Protein AF-A0A9E1GLD1-F1 (afdb_monomer_lite)

Structure (mmCIF, N/CA/C/O backbone):
data_AF-A0A9E1GLD1-F1
#
_entry.id   AF-A0A9E1GLD1-F1
#
loop_
_atom_site.group_PDB
_atom_site.id
_atom_site.type_symbol
_atom_site.label_atom_id
_atom_site.label_alt_id
_atom_site.label_comp_id
_atom_site.label_asym_id
_atom_site.label_entity_id
_atom_site.label_seq_id
_atom_site.pdbx_PDB_ins_code
_atom_site.Cartn_x
_atom_site.Cartn_y
_atom_site.Cartn_z
_atom_site.occupancy
_atom_site.B_iso_or_equiv
_atom_site.auth_seq_id
_atom_site.auth_comp_id
_atom_site.auth_asym_id
_atom_site.auth_atom_id
_atom_site.pdbx_PDB_model_num
ATOM 1 N N . MET A 1 1 ? 6.382 13.166 18.362 1.00 63.66 1 MET A N 1
ATOM 2 C CA . MET A 1 1 ? 5.297 12.690 17.494 1.00 63.66 1 MET A CA 1
ATOM 3 C C . MET A 1 1 ? 5.482 11.197 17.319 1.00 63.66 1 MET A C 1
ATOM 5 O O . MET A 1 1 ? 6.510 10.794 16.778 1.00 63.66 1 MET A O 1
ATOM 9 N N . ASN A 1 2 ? 4.569 10.398 17.857 1.00 84.19 2 ASN A N 1
ATOM 10 C CA . ASN A 1 2 ? 4.692 8.937 17.869 1.00 84.19 2 ASN A CA 1
ATOM 11 C C . ASN A 1 2 ? 4.129 8.316 16.581 1.00 84.19 2 ASN A C 1
ATOM 13 O O . ASN A 1 2 ? 3.439 8.985 15.807 1.00 84.19 2 ASN A O 1
ATOM 17 N N . VAL A 1 3 ? 4.411 7.032 16.342 1.00 84.81 3 VAL A N 1
ATOM 18 C CA . VAL A 1 3 ? 3.898 6.302 15.165 1.00 84.81 3 VAL A CA 1
ATOM 19 C C . VAL A 1 3 ? 2.382 6.306 15.138 1.00 84.81 3 VAL A C 1
ATOM 21 O O . VAL A 1 3 ? 1.788 6.515 14.089 1.00 84.81 3 VAL A O 1
ATOM 24 N N . GLU A 1 4 ? 1.752 6.133 16.293 1.00 87.19 4 GLU A N 1
ATOM 25 C CA . GLU A 1 4 ? 0.303 6.103 16.447 1.00 87.19 4 GLU A CA 1
ATOM 26 C C . GLU A 1 4 ? -0.346 7.429 16.028 1.00 87.19 4 GLU A C 1
ATOM 28 O O . GLU A 1 4 ? -1.415 7.429 15.418 1.00 87.19 4 GLU A O 1
ATOM 33 N N . GLU A 1 5 ? 0.309 8.559 16.310 1.00 87.25 5 GLU A N 1
ATOM 34 C CA . GLU A 1 5 ? -0.158 9.888 15.901 1.00 87.25 5 GLU A CA 1
ATOM 35 C C . GLU A 1 5 ? -0.038 10.067 14.390 1.00 87.25 5 GLU A C 1
ATOM 37 O O . GLU A 1 5 ? -1.009 10.452 13.742 1.00 87.25 5 GLU A O 1
ATOM 42 N N . LYS A 1 6 ? 1.114 9.699 13.815 1.00 87.19 6 LYS A N 1
ATOM 43 C CA . LYS A 1 6 ? 1.313 9.711 12.359 1.00 87.19 6 LYS A CA 1
ATOM 44 C C . LYS A 1 6 ? 0.311 8.794 11.653 1.00 87.19 6 LYS A C 1
ATOM 46 O O . LYS A 1 6 ? -0.246 9.159 10.623 1.00 87.19 6 LYS A O 1
ATOM 51 N N . LEU A 1 7 ? 0.033 7.621 12.225 1.00 87.69 7 LEU A N 1
ATOM 52 C CA . LEU A 1 7 ? -0.917 6.652 11.682 1.00 87.69 7 LEU A CA 1
ATOM 53 C C . LEU A 1 7 ? -2.332 7.228 11.698 1.00 87.69 7 LEU A C 1
ATOM 55 O O . LEU A 1 7 ? -3.073 7.108 10.724 1.00 87.69 7 LEU A O 1
ATOM 59 N N . LYS A 1 8 ? -2.700 7.896 12.794 1.00 89.19 8 LYS A N 1
ATOM 60 C CA . LYS A 1 8 ? -3.983 8.581 12.928 1.00 89.19 8 LYS A CA 1
ATOM 61 C C . LYS A 1 8 ? -4.131 9.707 11.906 1.00 89.19 8 LYS A C 1
ATOM 63 O O . LYS A 1 8 ? -5.187 9.802 11.285 1.00 89.19 8 LYS A O 1
ATOM 68 N N . GLU A 1 9 ? -3.104 10.526 11.703 1.00 89.62 9 GLU A N 1
ATOM 69 C CA . GLU A 1 9 ? -3.113 11.570 10.672 1.00 89.62 9 GLU A CA 1
ATOM 70 C C . GLU A 1 9 ? -3.261 10.985 9.269 1.00 89.62 9 GLU A C 1
ATOM 72 O O . GLU A 1 9 ? -4.099 11.451 8.500 1.00 89.62 9 GLU A O 1
ATOM 77 N N . LEU A 1 10 ? -2.529 9.916 8.958 1.00 88.06 10 LEU A N 1
ATOM 78 C CA . LEU A 1 10 ? -2.589 9.255 7.656 1.00 88.06 10 LEU A CA 1
ATOM 79 C C . LEU A 1 10 ? -3.971 8.632 7.393 1.00 88.06 10 LEU A C 1
ATOM 81 O O . LEU A 1 10 ? -4.511 8.734 6.288 1.00 88.06 10 LEU A O 1
ATOM 85 N N . ILE A 1 11 ? -4.592 8.050 8.423 1.00 89.44 11 ILE A N 1
ATOM 86 C CA . ILE A 1 11 ? -5.976 7.565 8.362 1.00 89.44 11 ILE A CA 1
ATOM 87 C C . ILE A 1 11 ? -6.950 8.720 8.106 1.00 89.44 11 ILE A C 1
ATOM 89 O O . ILE A 1 11 ? -7.846 8.595 7.269 1.00 89.44 11 ILE A O 1
ATOM 93 N N . LEU A 1 12 ? -6.797 9.844 8.811 1.00 90.12 12 LEU A N 1
ATOM 94 C CA . LEU A 1 12 ? -7.661 11.013 8.633 1.00 90.12 12 LEU A CA 1
ATOM 95 C C . LEU A 1 12 ? -7.485 11.647 7.248 1.00 90.12 12 LEU A C 1
ATOM 97 O O . LEU A 1 12 ? -8.482 12.041 6.647 1.00 90.12 12 LEU A O 1
ATOM 101 N N . ALA A 1 13 ? -6.263 11.676 6.715 1.00 88.25 13 ALA A N 1
ATOM 102 C CA . ALA A 1 13 ? -5.970 12.178 5.377 1.00 88.25 13 ALA A CA 1
ATOM 103 C C . ALA A 1 13 ? -6.639 11.332 4.276 1.00 88.25 13 ALA A C 1
ATOM 105 O O . ALA A 1 13 ? -7.250 11.893 3.369 1.00 88.25 13 ALA A O 1
ATOM 106 N N . ASN A 1 14 ? -6.590 9.997 4.377 1.00 85.75 14 ASN A N 1
ATOM 107 C CA . ASN A 1 14 ? -7.136 9.098 3.348 1.00 85.75 14 ASN A CA 1
ATOM 108 C C . ASN A 1 14 ? -8.643 8.817 3.493 1.00 85.75 14 ASN A C 1
ATOM 110 O O . ASN A 1 14 ? -9.369 8.778 2.502 1.00 85.75 14 ASN A O 1
ATOM 114 N N . TYR A 1 15 ? -9.138 8.625 4.719 1.00 89.00 15 TYR A N 1
ATOM 115 C CA . TYR A 1 15 ? -10.502 8.137 4.981 1.00 89.00 15 TYR A CA 1
ATOM 116 C C . TYR A 1 15 ? -11.419 9.176 5.639 1.00 89.00 15 TYR A C 1
ATOM 118 O O . TYR A 1 15 ? -12.588 8.880 5.900 1.00 89.00 15 TYR A O 1
ATOM 126 N N . LYS A 1 16 ? -10.922 10.386 5.937 1.00 87.88 16 LYS A N 1
ATOM 127 C CA . LYS A 1 16 ? -11.624 11.491 6.632 1.00 87.88 16 LYS A CA 1
ATOM 128 C C . LYS A 1 16 ? -12.010 11.212 8.090 1.00 87.88 16 LYS A C 1
ATOM 130 O O . LYS A 1 16 ? -12.168 12.145 8.869 1.00 87.88 16 LYS A O 1
ATOM 135 N N . SER A 1 17 ? -12.180 9.950 8.487 1.00 90.38 17 SER A N 1
ATOM 136 C CA . SER A 1 17 ? -12.501 9.556 9.860 1.00 90.38 17 SER A CA 1
ATOM 137 C C . SER A 1 17 ? -11.952 8.173 10.211 1.00 90.38 17 SER A C 1
ATOM 139 O O . SER A 1 17 ? -11.916 7.269 9.375 1.00 90.38 17 SER A O 1
ATOM 141 N N . ILE A 1 18 ? -11.623 7.976 11.492 1.00 89.06 18 ILE A N 1
ATOM 142 C CA . ILE A 1 18 ? -11.218 6.664 12.031 1.00 89.06 18 ILE A CA 1
ATOM 143 C C . ILE A 1 18 ? -12.334 5.632 11.830 1.00 89.06 18 ILE A C 1
ATOM 145 O O . ILE A 1 18 ? -12.069 4.475 11.522 1.00 89.06 18 ILE A O 1
ATOM 149 N N . ARG A 1 19 ? -13.600 6.049 11.958 1.00 89.69 19 ARG A N 1
ATOM 150 C CA . ARG A 1 19 ? -14.745 5.151 11.782 1.00 89.69 19 ARG A CA 1
ATOM 151 C C . ARG A 1 19 ? -14.840 4.625 10.348 1.00 89.69 19 ARG A C 1
ATOM 153 O O . ARG A 1 19 ? -15.015 3.425 10.163 1.00 89.69 19 ARG A O 1
ATOM 160 N N . ALA A 1 20 ? -14.674 5.487 9.345 1.00 90.00 20 ALA A N 1
ATOM 161 C CA . ALA A 1 20 ? -14.659 5.063 7.943 1.00 90.00 20 ALA A CA 1
ATOM 162 C C . ALA A 1 20 ? -13.536 4.050 7.677 1.00 90.00 20 ALA A C 1
ATOM 164 O O . ALA A 1 20 ? -13.771 3.018 7.053 1.00 90.00 20 ALA A O 1
ATOM 165 N N . PHE A 1 21 ? -12.354 4.291 8.245 1.00 92.06 21 PHE A N 1
ATOM 166 C CA . PHE A 1 21 ? -11.241 3.353 8.167 1.00 92.06 21 PHE A CA 1
ATOM 167 C C . PHE A 1 21 ? -11.544 2.007 8.838 1.00 92.06 21 PHE A C 1
ATOM 169 O O . PHE A 1 21 ? -11.305 0.966 8.239 1.00 92.06 21 PHE A O 1
ATOM 176 N N . THR A 1 22 ? -12.133 1.994 10.039 1.00 90.56 22 THR A N 1
ATOM 177 C CA . THR A 1 22 ? -12.486 0.738 10.734 1.00 90.56 22 THR A CA 1
ATOM 178 C C . THR A 1 22 ? -13.464 -0.123 9.934 1.00 90.56 22 THR A C 1
ATOM 180 O O . THR A 1 22 ? -13.346 -1.348 9.927 1.00 90.56 22 THR A O 1
ATOM 183 N N . VAL A 1 23 ? -14.390 0.516 9.209 1.00 90.44 23 VAL A N 1
ATOM 184 C CA . VAL A 1 23 ? -15.329 -0.166 8.310 1.00 90.44 23 VAL A CA 1
ATOM 185 C C . VAL A 1 23 ? 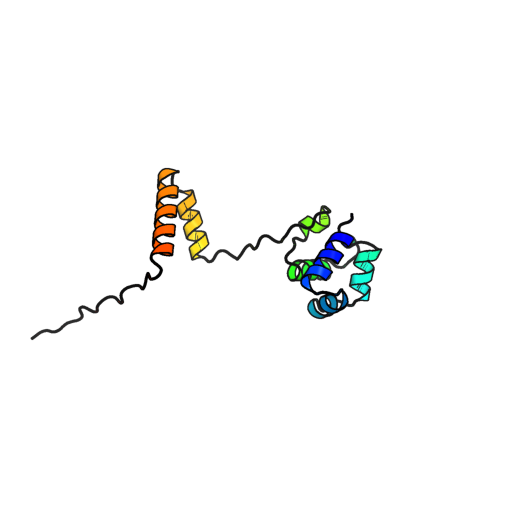-14.592 -0.738 7.101 1.00 90.44 23 VAL A C 1
ATOM 187 O O . VAL A 1 23 ? -14.746 -1.921 6.814 1.00 90.44 23 VAL A O 1
ATOM 190 N N . ALA A 1 24 ? -13.742 0.056 6.442 1.00 87.50 24 ALA A N 1
ATOM 191 C CA . ALA A 1 24 ? -12.942 -0.403 5.303 1.00 87.50 24 ALA A CA 1
ATOM 192 C C . ALA A 1 24 ? -11.999 -1.557 5.685 1.00 87.50 24 ALA A C 1
ATOM 194 O O . ALA A 1 24 ? -11.885 -2.545 4.965 1.00 87.50 24 ALA A O 1
ATOM 195 N N . ALA A 1 25 ? -11.384 -1.475 6.865 1.00 87.25 25 ALA A N 1
ATOM 196 C CA . ALA A 1 25 ? -10.498 -2.503 7.385 1.00 87.25 25 ALA A CA 1
ATOM 197 C C . ALA A 1 25 ? -11.222 -3.722 7.958 1.00 87.25 25 ALA A C 1
ATOM 199 O O . ALA A 1 25 ? -10.590 -4.747 8.222 1.00 87.25 25 ALA A O 1
ATOM 200 N N . SER A 1 26 ? -12.543 -3.657 8.146 1.00 89.06 26 SER A N 1
ATOM 201 C CA . SER A 1 26 ? -13.294 -4.690 8.866 1.00 89.06 26 SER A CA 1
ATOM 202 C C . SER A 1 26 ? -12.651 -5.008 10.229 1.00 89.06 26 SER A C 1
ATOM 204 O O . SER A 1 26 ? -12.477 -6.172 10.592 1.00 89.06 26 SER A O 1
ATOM 206 N N . ILE A 1 27 ? -12.237 -3.963 10.957 1.00 88.75 27 ILE A N 1
ATOM 207 C CA . ILE A 1 27 ? -11.623 -4.042 12.292 1.00 88.75 27 ILE A CA 1
ATOM 208 C C . ILE A 1 27 ? -12.531 -3.296 13.277 1.00 88.75 27 ILE A C 1
ATOM 210 O O . ILE A 1 27 ? -12.966 -2.186 12.970 1.00 88.75 27 ILE A O 1
ATOM 214 N N . PRO A 1 28 ? -12.810 -3.836 14.477 1.00 90.38 28 PRO A N 1
ATOM 215 C CA . PRO A 1 28 ? -13.583 -3.119 15.485 1.00 90.38 28 PRO A CA 1
ATOM 216 C C . PRO A 1 28 ? -12.935 -1.788 15.889 1.00 90.38 28 PRO A C 1
ATOM 218 O O . PRO A 1 28 ? -11.724 -1.704 16.096 1.00 90.38 28 PRO A O 1
ATOM 221 N N . TYR A 1 29 ? -13.758 -0.756 16.100 1.00 90.81 29 TYR A N 1
ATOM 222 C CA . TYR A 1 29 ? -13.279 0.554 16.555 1.00 90.81 29 TYR A CA 1
ATOM 223 C C . TYR A 1 29 ? -12.480 0.462 17.861 1.00 90.81 29 TYR A C 1
ATOM 225 O O . TYR A 1 29 ? -11.461 1.128 18.005 1.00 90.81 29 TYR A O 1
ATOM 233 N N . SER A 1 30 ? -12.894 -0.403 18.791 1.00 88.94 30 SER A N 1
ATOM 234 C CA . SER A 1 30 ? -12.193 -0.628 20.059 1.00 88.94 30 SER A CA 1
ATOM 235 C C . SER A 1 30 ? -10.765 -1.144 19.872 1.00 88.94 30 SER A C 1
ATOM 237 O O . SER A 1 30 ? -9.889 -0.809 20.663 1.00 88.94 30 SER A O 1
ATOM 239 N N . THR A 1 31 ? -10.499 -1.937 18.834 1.00 88.62 31 THR A N 1
ATOM 240 C CA . THR A 1 31 ? -9.147 -2.411 18.518 1.00 88.62 31 THR A CA 1
ATOM 241 C C . THR A 1 31 ? -8.278 -1.256 18.039 1.00 88.62 31 THR A C 1
ATOM 243 O O . THR A 1 31 ? -7.171 -1.080 18.533 1.00 88.62 31 THR A O 1
ATOM 246 N N . VAL A 1 32 ? -8.804 -0.420 17.143 1.00 89.19 32 VAL A N 1
ATOM 247 C CA . VAL A 1 32 ? -8.094 0.765 16.643 1.00 89.19 32 VAL A CA 1
ATOM 248 C C . VAL A 1 32 ? -7.872 1.802 17.753 1.00 89.19 32 VAL A C 1
ATOM 250 O O . VAL A 1 32 ? -6.789 2.367 17.869 1.00 89.19 32 VAL A O 1
ATOM 253 N N . ASP A 1 33 ? -8.848 1.995 18.639 1.00 89.56 33 ASP A N 1
ATOM 254 C CA . ASP A 1 33 ? -8.713 2.852 19.822 1.00 89.56 33 ASP A CA 1
ATOM 255 C C . ASP A 1 33 ? -7.644 2.327 20.800 1.00 89.56 33 ASP A C 1
ATOM 257 O O . ASP A 1 33 ? -6.861 3.109 21.339 1.00 89.56 33 ASP A O 1
ATOM 261 N N . ASN A 1 34 ? -7.540 1.003 20.980 1.00 89.38 34 ASN A N 1
ATOM 262 C CA . ASN A 1 34 ? -6.459 0.399 21.763 1.00 89.38 34 ASN A CA 1
ATOM 263 C C . ASN A 1 34 ? -5.087 0.610 21.115 1.00 89.38 34 ASN A C 1
ATOM 265 O O . ASN A 1 34 ? -4.147 0.910 21.844 1.00 89.38 34 ASN A O 1
ATOM 269 N N . ILE A 1 35 ? -4.970 0.507 19.787 1.00 89.00 35 ILE A N 1
ATOM 270 C CA . ILE A 1 35 ? -3.717 0.793 19.067 1.00 89.00 35 ILE A CA 1
ATOM 271 C C . ILE A 1 35 ? -3.243 2.213 19.383 1.00 89.00 35 ILE A C 1
ATOM 273 O O . ILE A 1 35 ? -2.093 2.401 19.761 1.00 89.00 35 ILE A O 1
ATOM 277 N N . PHE A 1 36 ? -4.134 3.206 19.313 1.00 88.12 36 PHE A N 1
ATOM 278 C CA . PHE A 1 36 ? -3.759 4.596 19.580 1.00 88.12 36 PHE A CA 1
ATOM 279 C C . PHE A 1 36 ? -3.453 4.895 21.055 1.00 88.12 36 PHE A C 1
ATOM 281 O O . PHE A 1 36 ? -2.746 5.857 21.338 1.00 88.12 36 PHE A O 1
ATOM 288 N N . LYS A 1 37 ? -3.982 4.106 22.001 1.00 86.50 37 LYS A N 1
ATOM 289 C CA . LYS A 1 37 ? -3.783 4.318 23.449 1.00 86.50 37 LYS A CA 1
ATOM 290 C C . LYS A 1 37 ? -2.633 3.511 24.045 1.00 86.50 37 LYS A C 1
ATOM 292 O O . LYS A 1 37 ? -1.963 3.990 24.953 1.00 86.50 37 LYS A O 1
ATOM 297 N N . ARG A 1 38 ? -2.466 2.263 23.607 1.00 84.38 38 ARG A N 1
ATOM 298 C CA . ARG A 1 38 ? -1.526 1.276 24.169 1.00 84.38 38 ARG A CA 1
ATOM 299 C C . ARG A 1 38 ? -0.360 0.965 23.236 1.00 84.38 38 ARG A C 1
ATOM 301 O O . ARG A 1 38 ? 0.570 0.283 23.654 1.00 84.38 38 ARG A O 1
ATOM 308 N N . GLY A 1 39 ? -0.412 1.461 22.006 1.00 84.62 39 GLY A N 1
ATOM 309 C CA . GLY A 1 39 ? 0.581 1.207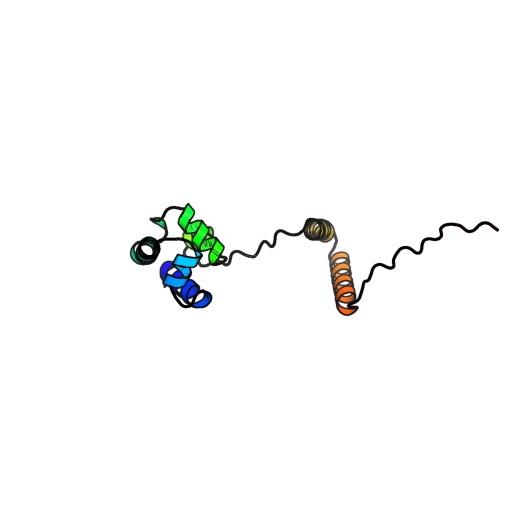 20.978 1.00 84.62 39 GLY A CA 1
ATOM 310 C C . GLY A 1 39 ? 0.229 0.016 20.093 1.00 84.62 39 GLY A C 1
ATOM 311 O O . GLY A 1 39 ? -0.510 -0.902 20.467 1.00 84.62 39 GLY A O 1
ATOM 312 N N . ILE A 1 40 ? 0.787 0.031 18.887 1.00 83.81 40 ILE A N 1
ATOM 313 C CA . ILE A 1 40 ? 0.485 -0.958 17.846 1.00 83.81 40 ILE A CA 1
ATOM 314 C C . ILE A 1 40 ? 1.053 -2.358 18.138 1.00 83.81 40 ILE A C 1
ATOM 316 O O . ILE A 1 40 ? 0.449 -3.355 17.745 1.00 83.81 40 ILE A O 1
ATOM 320 N N . GLY A 1 41 ? 2.146 -2.453 18.906 1.00 78.12 41 GLY A N 1
ATOM 321 C CA . GLY A 1 41 ? 2.818 -3.719 19.237 1.00 78.12 41 GLY A CA 1
ATOM 322 C C . GLY A 1 41 ? 2.009 -4.681 20.118 1.00 78.12 41 GLY A C 1
ATOM 323 O O . GLY A 1 41 ? 2.300 -5.872 20.149 1.00 78.12 41 GLY A O 1
ATOM 324 N N . GLY A 1 42 ? 0.969 -4.198 20.808 1.00 80.69 42 GLY A N 1
ATOM 325 C CA . GLY A 1 42 ? 0.063 -5.040 21.602 1.00 80.69 42 GLY A CA 1
ATOM 326 C C . GLY A 1 42 ? -1.076 -5.677 20.798 1.00 80.69 42 GLY A C 1
ATOM 327 O O . GLY A 1 42 ? -1.912 -6.379 21.367 1.00 80.69 42 GLY A O 1
ATOM 328 N N . THR A 1 43 ? -1.155 -5.403 19.495 1.00 85.50 43 THR A N 1
ATOM 329 C CA . THR A 1 43 ? -2.235 -5.879 18.625 1.00 85.50 43 THR A CA 1
ATOM 330 C C . THR A 1 43 ? -1.800 -7.108 17.834 1.00 85.50 43 THR A C 1
ATOM 332 O O . THR A 1 43 ? -0.633 -7.263 17.489 1.00 85.50 43 THR A O 1
ATOM 335 N N . ALA A 1 44 ? -2.753 -7.986 17.511 1.00 86.56 44 ALA A N 1
ATOM 336 C CA . ALA A 1 44 ? -2.504 -9.124 16.634 1.00 86.56 44 ALA A CA 1
ATOM 337 C C . ALA A 1 44 ? -1.863 -8.682 15.307 1.00 86.56 44 ALA A C 1
ATOM 339 O O . ALA A 1 44 ? -2.365 -7.775 14.638 1.00 86.56 44 ALA A O 1
ATOM 340 N N . VAL A 1 45 ? -0.797 -9.377 14.902 1.00 84.69 45 VAL A N 1
ATOM 341 C CA . VAL A 1 45 ? -0.040 -9.089 13.672 1.00 84.69 45 VAL A CA 1
ATOM 342 C C . VAL A 1 45 ? -0.954 -9.054 12.445 1.00 84.69 45 VAL A C 1
ATOM 344 O O . VAL A 1 45 ? -0.819 -8.178 11.602 1.00 84.69 45 VAL A O 1
ATOM 347 N N . THR A 1 46 ? -1.954 -9.935 12.378 1.00 86.94 46 THR A N 1
ATOM 348 C CA . THR A 1 46 ? -2.943 -9.976 11.285 1.00 86.94 46 THR A CA 1
ATOM 349 C C . THR A 1 46 ? -3.710 -8.662 11.111 1.00 86.94 46 THR A C 1
ATOM 351 O O . THR A 1 46 ? -3.975 -8.240 9.986 1.00 86.94 46 THR A O 1
ATOM 354 N N . THR A 1 47 ? -4.046 -7.991 12.211 1.00 88.38 47 THR A N 1
ATOM 355 C CA . THR A 1 47 ? -4.704 -6.681 12.206 1.00 88.38 47 THR A CA 1
ATOM 356 C C . THR A 1 47 ? -3.736 -5.595 11.749 1.00 88.38 47 THR A C 1
ATOM 358 O O . THR A 1 47 ? -4.122 -4.743 10.954 1.00 88.38 47 THR A O 1
ATOM 361 N N . VAL A 1 48 ? -2.483 -5.642 12.215 1.00 87.06 48 VAL A N 1
ATOM 362 C CA . VAL A 1 48 ? -1.436 -4.684 11.825 1.00 87.06 48 VAL A CA 1
ATOM 363 C C . VAL A 1 48 ? -1.175 -4.762 10.323 1.00 87.06 48 VAL A C 1
ATOM 365 O O . VAL A 1 48 ? -1.262 -3.741 9.653 1.00 87.06 48 VAL A O 1
ATOM 368 N N . VAL A 1 49 ? -0.980 -5.965 9.772 1.00 86.81 49 VAL A N 1
ATOM 369 C CA . VAL A 1 49 ? -0.787 -6.171 8.326 1.00 86.81 49 VAL A CA 1
ATOM 370 C C . VAL A 1 49 ? -1.957 -5.596 7.530 1.00 86.81 49 VAL A C 1
ATOM 372 O O . VAL A 1 49 ? -1.747 -4.879 6.559 1.00 86.81 49 VAL A O 1
ATOM 375 N N . ARG A 1 50 ? -3.199 -5.825 7.971 1.00 88.69 50 ARG A N 1
ATOM 376 C CA . ARG A 1 50 ? -4.378 -5.305 7.268 1.00 88.69 50 ARG A CA 1
ATOM 377 C C . ARG A 1 50 ? -4.442 -3.775 7.265 1.00 88.69 50 ARG A C 1
ATOM 379 O O . ARG A 1 50 ? -4.816 -3.180 6.258 1.00 88.69 50 ARG A O 1
ATOM 386 N N . ILE A 1 51 ? -4.096 -3.146 8.388 1.00 88.06 51 ILE A N 1
ATOM 387 C CA . ILE A 1 51 ? -3.987 -1.685 8.489 1.00 88.06 51 ILE A CA 1
ATOM 388 C C . ILE A 1 51 ? -2.909 -1.186 7.523 1.00 88.06 51 ILE A C 1
ATOM 390 O O . ILE A 1 51 ? -3.161 -0.248 6.770 1.00 88.06 51 ILE A O 1
ATOM 394 N N . CYS A 1 52 ? -1.748 -1.841 7.513 1.00 87.56 52 CYS A N 1
ATOM 395 C CA . CYS A 1 52 ? -0.636 -1.508 6.633 1.00 87.56 52 CYS A CA 1
ATOM 396 C C . CYS A 1 52 ? -1.008 -1.606 5.151 1.00 87.56 52 CYS A C 1
ATOM 398 O O . CYS A 1 52 ? -0.752 -0.674 4.396 1.00 87.56 52 CYS A O 1
ATOM 400 N N . ASP A 1 53 ? -1.670 -2.688 4.743 1.00 86.56 53 ASP A N 1
ATOM 401 C CA . ASP A 1 53 ? -2.075 -2.902 3.354 1.00 86.56 53 ASP A CA 1
ATOM 402 C C . ASP A 1 53 ? -3.095 -1.860 2.877 1.00 86.56 53 ASP A C 1
ATOM 404 O O . ASP A 1 53 ? -2.988 -1.359 1.761 1.00 86.56 53 ASP A O 1
ATOM 408 N N . LEU A 1 54 ? -4.056 -1.480 3.726 1.00 86.50 54 LEU A N 1
ATOM 409 C CA . LEU A 1 54 ? -5.068 -0.470 3.386 1.00 86.50 54 LEU A CA 1
ATOM 410 C C . LEU A 1 54 ? -4.539 0.959 3.346 1.00 86.50 54 LEU A C 1
ATOM 412 O O . LEU A 1 54 ? -5.147 1.819 2.706 1.00 86.50 54 LEU A O 1
ATOM 416 N N . LEU A 1 55 ? -3.464 1.221 4.081 1.00 85.69 55 LEU A N 1
ATOM 417 C CA . LEU A 1 55 ? -2.800 2.518 4.112 1.00 85.69 55 LEU A CA 1
ATOM 418 C C . LEU A 1 55 ? -1.607 2.580 3.153 1.00 85.69 55 LEU A C 1
ATOM 420 O O . LEU A 1 55 ? -1.056 3.660 2.964 1.00 85.69 55 LEU A O 1
ATOM 424 N N . GLY A 1 56 ? -1.230 1.453 2.541 1.00 84.00 56 GLY A N 1
ATOM 425 C CA . GLY A 1 56 ? -0.076 1.355 1.654 1.00 84.00 56 GLY A CA 1
ATOM 426 C C . GLY A 1 56 ? 1.230 1.669 2.378 1.00 84.00 56 GLY A C 1
ATOM 427 O O . GLY A 1 56 ? 2.023 2.449 1.868 1.00 84.00 56 GLY A O 1
ATOM 428 N N . ILE A 1 57 ? 1.440 1.111 3.573 1.00 87.44 57 ILE A N 1
ATOM 429 C CA . ILE A 1 57 ? 2.637 1.325 4.409 1.00 87.44 57 ILE A CA 1
ATOM 430 C C . ILE A 1 57 ? 3.302 -0.009 4.770 1.00 87.44 57 ILE A C 1
ATOM 432 O O . ILE A 1 57 ? 2.648 -1.053 4.745 1.00 87.44 57 ILE A O 1
ATOM 436 N N . THR A 1 58 ? 4.599 -0.003 5.079 1.00 85.12 58 THR A N 1
ATOM 437 C CA . THR A 1 58 ? 5.328 -1.217 5.486 1.00 85.12 58 THR A CA 1
ATOM 438 C C . THR A 1 58 ? 5.120 -1.512 6.971 1.00 85.12 58 THR A C 1
ATOM 440 O O . THR A 1 58 ? 4.971 -0.610 7.800 1.00 85.12 58 THR A O 1
ATOM 443 N N . VAL A 1 59 ? 5.090 -2.797 7.333 1.00 83.81 59 VAL A N 1
ATOM 444 C CA . VAL A 1 59 ? 5.030 -3.207 8.747 1.00 83.81 59 VAL A CA 1
ATOM 445 C C . VAL A 1 59 ? 6.378 -2.934 9.412 1.00 83.81 59 VAL A C 1
ATOM 447 O O . VAL A 1 59 ? 6.415 -2.498 10.562 1.00 83.81 59 VAL A O 1
ATOM 450 N N . GLU A 1 60 ? 7.478 -3.123 8.678 1.00 81.56 60 GLU A N 1
ATOM 451 C CA . GLU A 1 60 ? 8.832 -2.832 9.140 1.00 81.56 60 GLU A CA 1
ATOM 452 C C . GLU A 1 60 ? 8.966 -1.368 9.564 1.00 81.56 60 GLU A C 1
ATOM 454 O O . GLU A 1 60 ? 9.436 -1.107 10.672 1.00 81.56 60 GLU A O 1
ATOM 459 N N . GLY A 1 61 ? 8.482 -0.415 8.763 1.00 82.00 61 GLY A N 1
ATOM 460 C CA . GLY A 1 61 ? 8.523 1.004 9.116 1.00 82.00 61 GLY A CA 1
ATOM 461 C C . GLY A 1 61 ? 7.853 1.262 10.467 1.00 82.00 61 GLY A C 1
ATOM 462 O O . GLY A 1 61 ? 8.457 1.864 11.361 1.00 82.00 61 GLY A O 1
ATOM 463 N N . ILE A 1 62 ? 6.644 0.719 10.662 1.00 82.62 62 ILE A N 1
ATOM 464 C CA . ILE A 1 62 ? 5.883 0.867 11.912 1.00 82.62 62 ILE A CA 1
ATOM 465 C C . ILE A 1 62 ? 6.688 0.360 13.112 1.00 82.62 62 ILE A C 1
ATOM 467 O O . ILE A 1 62 ? 6.728 1.032 14.144 1.00 82.62 62 ILE A O 1
ATOM 471 N N . THR A 1 63 ? 7.352 -0.794 12.987 1.00 77.94 63 THR A N 1
ATOM 472 C CA . THR A 1 63 ? 8.172 -1.352 14.078 1.00 77.94 63 THR A CA 1
ATOM 473 C C . THR A 1 63 ? 9.386 -0.490 14.426 1.00 77.94 63 THR A C 1
ATOM 475 O O . THR A 1 63 ? 9.798 -0.468 15.584 1.00 77.94 63 THR A O 1
ATOM 478 N N . HIS A 1 64 ? 9.918 0.268 13.464 1.00 79.69 64 HIS A N 1
ATOM 479 C CA . HIS A 1 64 ? 11.065 1.160 13.655 1.00 79.69 64 HIS A CA 1
ATOM 480 C C . HIS A 1 64 ? 10.687 2.587 14.065 1.00 79.69 64 HIS A C 1
ATOM 482 O O . HIS A 1 64 ? 11.571 3.421 14.255 1.00 79.69 64 HIS A O 1
ATOM 488 N N . GLY A 1 65 ? 9.400 2.907 14.214 1.00 77.38 65 GLY A N 1
ATOM 489 C CA . GLY A 1 65 ? 8.999 4.267 14.573 1.00 77.38 65 GLY A CA 1
ATOM 490 C C . GLY A 1 65 ? 8.656 5.175 13.381 1.00 77.38 65 GLY A C 1
ATOM 491 O O . GLY A 1 65 ? 8.467 6.384 13.558 1.00 77.38 65 GLY A O 1
ATOM 492 N N . ILE A 1 66 ? 8.600 4.633 12.163 1.00 80.00 66 ILE A N 1
ATOM 493 C CA . ILE A 1 66 ? 8.548 5.403 10.916 1.00 80.00 66 ILE A CA 1
ATOM 494 C C . ILE A 1 66 ? 7.313 4.992 10.107 1.00 80.00 66 ILE A C 1
ATOM 496 O O . ILE A 1 66 ? 6.896 3.843 10.108 1.00 80.00 66 ILE A O 1
ATOM 500 N N . ILE A 1 67 ? 6.677 5.944 9.425 1.00 81.25 67 ILE A N 1
ATOM 501 C CA . ILE A 1 67 ? 5.692 5.595 8.401 1.00 81.25 67 ILE A CA 1
ATOM 502 C C . ILE A 1 67 ? 6.427 5.585 7.076 1.00 81.25 67 ILE A C 1
ATOM 504 O O . ILE A 1 67 ? 6.688 6.638 6.500 1.00 81.25 67 ILE A O 1
ATOM 508 N N . GLU A 1 68 ? 6.786 4.387 6.640 1.00 78.69 68 GLU A N 1
ATOM 509 C CA . GLU A 1 68 ? 7.343 4.163 5.319 1.00 78.69 68 GLU A CA 1
ATOM 510 C C . GLU A 1 68 ? 6.201 3.736 4.402 1.00 78.69 68 GLU A C 1
ATOM 512 O O . GLU A 1 68 ? 5.507 2.757 4.709 1.00 78.69 68 GLU A O 1
ATOM 517 N N . PRO A 1 69 ? 5.959 4.467 3.300 1.00 76.81 69 PRO A N 1
ATOM 518 C CA . PRO A 1 69 ? 5.098 3.972 2.248 1.00 76.81 69 PRO A CA 1
ATOM 519 C C . PRO A 1 69 ? 5.590 2.585 1.857 1.00 76.81 69 PRO A C 1
ATOM 521 O O . PRO A 1 69 ? 6.789 2.354 1.698 1.00 76.81 69 PRO A O 1
ATOM 524 N N . LYS A 1 70 ? 4.655 1.659 1.691 1.00 71.88 70 LYS A N 1
ATOM 525 C CA . LYS A 1 70 ? 4.898 0.455 0.926 1.00 71.88 70 LYS A CA 1
ATOM 526 C C . LYS A 1 70 ? 5.165 0.990 -0.467 1.00 71.88 70 LYS A C 1
ATOM 528 O O . LYS A 1 70 ? 4.223 1.334 -1.181 1.00 71.88 70 LYS A O 1
ATOM 533 N N . GLU A 1 71 ? 6.448 1.166 -0.794 1.00 58.62 71 GLU A N 1
ATOM 534 C CA . GLU A 1 71 ? 6.906 1.309 -2.168 1.00 58.62 71 GLU A CA 1
ATOM 535 C C . GLU A 1 71 ? 6.052 0.317 -2.936 1.00 58.62 71 GLU A C 1
ATOM 537 O O . GLU A 1 71 ? 6.001 -0.870 -2.577 1.00 58.62 71 GLU A O 1
ATOM 542 N N . ASN A 1 72 ? 5.261 0.824 -3.882 1.00 54.94 72 ASN A N 1
ATOM 543 C CA . ASN A 1 72 ? 4.556 -0.048 -4.786 1.00 54.94 72 ASN A CA 1
ATOM 544 C C . ASN A 1 72 ? 5.673 -0.826 -5.480 1.00 54.94 72 ASN A C 1
ATOM 546 O O . ASN A 1 72 ? 6.160 -0.428 -6.532 1.00 54.94 72 ASN A O 1
ATOM 550 N N . SER A 1 73 ? 6.022 -1.988 -4.936 1.00 53.97 73 SER A N 1
ATOM 551 C CA . SER A 1 73 ? 6.332 -3.145 -5.740 1.00 53.97 73 SER A CA 1
ATOM 552 C C . SER A 1 73 ? 5.032 -3.444 -6.472 1.00 53.97 73 SER A C 1
ATOM 554 O O . SER A 1 73 ? 4.331 -4.416 -6.204 1.00 53.97 73 SER A O 1
ATOM 556 N N . ALA A 1 74 ? 4.664 -2.542 -7.393 1.00 53.81 74 ALA A N 1
ATOM 557 C CA . ALA A 1 74 ? 3.960 -2.911 -8.587 1.00 53.81 74 ALA A CA 1
ATOM 558 C C . ALA A 1 74 ? 4.738 -4.131 -9.034 1.00 53.81 74 ALA A C 1
ATOM 560 O O . ALA A 1 74 ? 5.920 -4.010 -9.361 1.00 53.81 74 ALA A O 1
ATOM 561 N N . GLN A 1 75 ? 4.147 -5.308 -8.826 1.00 57.41 75 GLN A N 1
ATOM 562 C CA . GLN A 1 75 ? 4.777 -6.557 -9.191 1.00 57.41 75 GLN A CA 1
ATOM 563 C C . GLN A 1 75 ? 5.180 -6.350 -10.636 1.00 57.41 75 GLN A C 1
ATOM 565 O O . GLN A 1 75 ? 4.304 -6.167 -11.487 1.00 57.41 75 GLN A O 1
ATOM 570 N N . LEU A 1 76 ? 6.491 -6.218 -10.868 1.00 66.44 76 LEU A N 1
ATOM 571 C CA . LEU A 1 76 ? 6.994 -5.929 -12.194 1.00 66.44 76 LEU A CA 1
ATOM 572 C C . LEU A 1 76 ? 6.404 -7.024 -13.062 1.00 66.44 76 LEU A C 1
ATOM 574 O O . LEU A 1 76 ? 6.527 -8.214 -12.752 1.00 66.44 76 LEU A O 1
ATOM 578 N N . THR A 1 77 ? 5.683 -6.628 -14.104 1.00 78.88 77 THR A N 1
ATOM 579 C CA . THR A 1 77 ? 5.188 -7.614 -15.055 1.00 78.88 77 THR A CA 1
ATOM 580 C C . THR A 1 77 ? 6.390 -8.433 -15.537 1.00 78.88 77 THR A C 1
ATOM 582 O O . THR A 1 77 ? 7.502 -7.898 -15.600 1.00 78.88 77 THR A O 1
ATOM 585 N N . PRO A 1 78 ? 6.218 -9.707 -15.922 1.00 81.81 78 PRO A N 1
ATOM 586 C CA . PRO A 1 78 ? 7.337 -10.513 -16.410 1.00 81.81 78 PRO A CA 1
ATOM 587 C C . PRO A 1 78 ? 8.137 -9.823 -17.530 1.00 81.81 78 PRO A C 1
ATOM 589 O O . PRO A 1 78 ? 9.345 -10.009 -17.646 1.00 81.81 78 PRO A O 1
ATOM 592 N N . ALA A 1 79 ? 7.471 -8.978 -18.326 1.00 79.88 79 ALA A N 1
ATOM 593 C CA . ALA A 1 79 ? 8.105 -8.142 -19.339 1.00 79.88 79 ALA A CA 1
ATOM 594 C C . ALA A 1 79 ? 8.996 -7.034 -18.748 1.00 79.88 79 ALA A C 1
ATOM 596 O O . ALA A 1 79 ? 10.106 -6.836 -19.233 1.00 79.88 79 ALA A O 1
ATOM 597 N N . GLN A 1 80 ? 8.541 -6.335 -17.705 1.00 84.31 80 GLN A N 1
ATOM 598 C CA . GLN A 1 80 ? 9.331 -5.301 -17.026 1.00 84.31 80 GLN A CA 1
ATOM 599 C C . GLN A 1 80 ? 10.536 -5.894 -16.289 1.00 84.31 80 GLN A C 1
ATOM 601 O O . GLN A 1 80 ? 11.623 -5.336 -16.381 1.00 84.31 80 GLN A O 1
ATOM 606 N N . ALA A 1 81 ? 10.370 -7.039 -15.620 1.00 86.00 81 ALA A N 1
ATOM 607 C CA . ALA A 1 81 ? 11.478 -7.727 -14.954 1.00 86.00 81 ALA A CA 1
ATOM 608 C C . ALA A 1 81 ? 12.560 -8.152 -15.962 1.00 86.00 81 ALA A C 1
ATOM 610 O O . ALA A 1 81 ? 13.730 -7.836 -15.790 1.00 86.00 81 ALA A O 1
ATOM 611 N N . LYS A 1 82 ? 12.152 -8.762 -17.086 1.00 90.00 82 LYS A N 1
ATOM 612 C CA . LYS A 1 82 ? 13.076 -9.138 -18.165 1.00 90.00 82 LYS A CA 1
ATOM 613 C C . LYS A 1 82 ? 13.793 -7.932 -18.785 1.00 90.00 82 LYS A C 1
ATOM 615 O O . LYS A 1 82 ? 14.944 -8.055 -19.208 1.00 90.00 82 LYS A O 1
ATOM 620 N N . LEU A 1 83 ? 13.106 -6.793 -18.892 1.00 90.94 83 LEU A N 1
ATOM 621 C CA . LEU A 1 83 ? 13.709 -5.556 -19.381 1.00 90.94 83 LEU A CA 1
ATOM 622 C C . LEU A 1 83 ? 14.796 -5.066 -18.420 1.00 90.94 83 LEU A C 1
ATOM 624 O O . LEU A 1 83 ? 15.886 -4.771 -18.897 1.00 90.94 83 LEU A O 1
ATOM 628 N N . LEU A 1 84 ? 14.529 -5.049 -17.108 1.00 90.88 84 LEU A N 1
ATOM 629 C CA . LEU A 1 84 ? 15.529 -4.717 -16.085 1.00 90.88 84 LEU A CA 1
ATOM 630 C C . LEU A 1 84 ? 16.743 -5.652 -16.164 1.00 90.88 84 LEU A C 1
ATOM 632 O O . LEU A 1 84 ? 17.857 -5.168 -16.324 1.00 90.88 84 LEU A O 1
ATOM 636 N N . ASP A 1 85 ? 16.526 -6.972 -16.186 1.00 90.69 85 ASP A N 1
ATOM 637 C CA . ASP A 1 85 ? 17.615 -7.959 -16.274 1.00 90.69 85 ASP A CA 1
ATOM 638 C C . ASP A 1 85 ? 18.509 -7.736 -17.502 1.00 90.69 85 ASP A C 1
ATOM 640 O O . ASP A 1 85 ? 19.720 -7.958 -17.462 1.00 90.69 85 ASP A O 1
ATOM 644 N N . SER A 1 86 ? 17.906 -7.331 -18.624 1.00 91.56 86 SER A N 1
ATOM 645 C CA . SER A 1 86 ? 18.638 -7.043 -19.861 1.00 91.56 86 SER A CA 1
ATOM 646 C C . SER A 1 86 ? 19.358 -5.697 -19.788 1.00 91.56 86 SER A C 1
ATOM 648 O O . SER A 1 86 ? 20.452 -5.565 -20.324 1.00 91.56 86 SER A O 1
ATOM 650 N N . PHE A 1 87 ? 18.752 -4.705 -19.136 1.00 92.75 87 PHE A N 1
ATOM 651 C CA . PHE A 1 87 ? 19.285 -3.355 -18.982 1.00 92.75 87 PHE A CA 1
ATOM 652 C C . PHE A 1 87 ? 20.498 -3.316 -18.044 1.00 92.75 87 PHE A C 1
ATOM 654 O O . PHE A 1 87 ? 21.486 -2.647 -18.347 1.00 92.75 87 PHE A O 1
ATOM 661 N N . ASP A 1 88 ? 20.471 -4.096 -16.964 1.00 91.69 88 ASP A N 1
ATOM 662 C CA . ASP A 1 88 ? 21.567 -4.198 -15.993 1.00 91.69 88 ASP A CA 1
ATOM 663 C C . ASP A 1 88 ? 22.827 -4.860 -16.578 1.00 91.69 88 ASP A C 1
ATOM 665 O O . ASP A 1 88 ? 23.932 -4.664 -16.077 1.00 91.69 88 ASP A O 1
ATOM 669 N N . GLN A 1 89 ? 22.684 -5.623 -17.666 1.00 93.38 89 GLN A N 1
ATOM 670 C CA . GLN A 1 89 ? 23.808 -6.215 -18.402 1.00 93.38 89 GLN A CA 1
ATOM 671 C C . GLN A 1 89 ? 24.444 -5.253 -19.418 1.00 93.38 89 GLN A C 1
ATOM 673 O O . GLN A 1 89 ? 25.504 -5.559 -19.969 1.00 93.38 89 GLN A O 1
ATOM 678 N N . LEU A 1 90 ? 23.806 -4.114 -19.706 1.00 92.25 90 LEU A N 1
ATOM 679 C CA . LEU A 1 90 ? 24.338 -3.112 -20.626 1.00 92.25 90 LEU A CA 1
ATOM 680 C C . LEU A 1 90 ? 25.351 -2.204 -19.925 1.00 92.25 90 LEU A C 1
ATOM 682 O O . LEU A 1 90 ? 25.320 -1.994 -18.717 1.00 92.25 90 LEU A O 1
ATOM 686 N N . ASN A 1 91 ? 26.244 -1.624 -20.720 1.00 92.56 91 ASN A N 1
ATOM 687 C CA . ASN A 1 91 ? 27.107 -0.534 -20.276 1.00 92.56 91 ASN A CA 1
ATOM 688 C C . ASN A 1 91 ? 26.353 0.811 -20.295 1.00 92.56 91 ASN A C 1
ATOM 690 O O . ASN A 1 91 ? 25.240 0.903 -20.811 1.00 92.56 91 ASN A O 1
ATOM 694 N N . GLU A 1 92 ? 26.983 1.871 -19.782 1.00 91.94 92 GLU A N 1
ATOM 695 C CA . GLU A 1 92 ? 26.382 3.214 -19.688 1.00 91.94 92 GLU A CA 1
ATOM 696 C C . GLU A 1 92 ? 25.850 3.735 -21.038 1.00 91.94 92 GLU A C 1
ATOM 698 O O . GLU A 1 92 ? 24.755 4.298 -21.115 1.00 91.94 92 GLU A O 1
ATOM 703 N N . GLU A 1 93 ? 26.583 3.499 -22.132 1.00 91.69 93 GLU A N 1
ATOM 704 C CA . GLU A 1 93 ? 26.159 3.913 -23.476 1.00 91.69 93 GLU A CA 1
ATOM 705 C C . GLU A 1 93 ? 24.923 3.129 -23.953 1.00 91.69 93 GLU A C 1
ATOM 707 O O . GLU A 1 93 ? 23.994 3.696 -24.533 1.00 91.69 93 GLU A O 1
ATOM 712 N N . GLY A 1 94 ? 24.889 1.820 -23.693 1.00 89.44 94 GLY A N 1
ATOM 713 C CA . GLY A 1 94 ? 23.765 0.949 -24.025 1.00 89.44 94 GLY A CA 1
ATOM 714 C C . GLY A 1 94 ? 22.508 1.303 -23.237 1.00 89.44 94 GLY A C 1
ATOM 715 O O . GLY A 1 94 ? 21.425 1.374 -23.816 1.00 89.44 94 GLY A O 1
ATOM 716 N N . GLN A 1 95 ? 22.655 1.594 -21.946 1.00 93.44 95 GLN A N 1
ATOM 717 C CA . GLN A 1 95 ? 21.560 2.053 -21.094 1.00 93.44 95 GLN A CA 1
ATOM 718 C C . GLN A 1 95 ? 20.976 3.383 -21.588 1.00 93.44 95 GLN A C 1
ATOM 720 O O . GLN A 1 95 ? 19.758 3.504 -21.725 1.00 93.44 95 GLN A O 1
ATOM 725 N N . THR A 1 96 ? 21.836 4.342 -21.951 1.00 92.25 96 THR A N 1
ATOM 726 C CA . THR A 1 96 ? 21.414 5.641 -22.507 1.00 92.25 96 THR A CA 1
ATOM 727 C C . THR A 1 96 ? 20.580 5.461 -23.777 1.00 92.25 96 THR A C 1
ATOM 729 O O . THR A 1 96 ? 19.478 5.992 -23.881 1.00 92.25 96 THR A O 1
ATOM 732 N N . LYS A 1 97 ? 21.034 4.614 -24.709 1.00 92.31 97 LYS A N 1
ATOM 733 C CA . LYS A 1 97 ? 20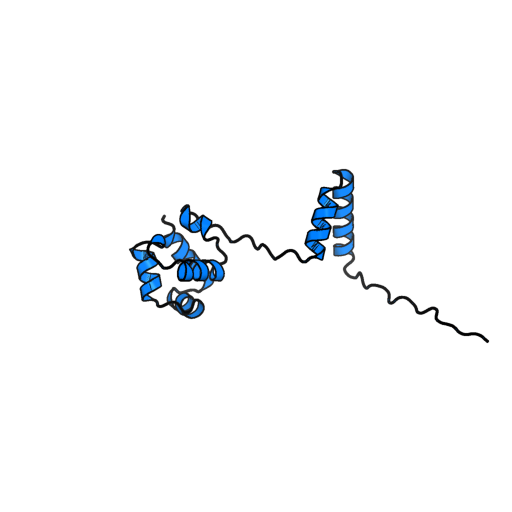.300 4.331 -25.955 1.00 92.31 97 LYS A CA 1
ATOM 734 C C . LYS A 1 97 ? 18.935 3.686 -25.726 1.00 92.31 97 LYS A C 1
ATOM 736 O O . LYS A 1 97 ? 17.989 3.992 -26.449 1.00 92.31 97 LYS A O 1
ATOM 741 N N . VAL A 1 98 ? 18.822 2.774 -24.758 1.00 92.44 98 VAL A N 1
ATOM 742 C CA . VAL A 1 98 ? 17.533 2.147 -24.419 1.00 92.44 98 VAL A CA 1
ATOM 743 C C . VAL A 1 98 ? 16.557 3.186 -23.869 1.00 92.44 98 VAL A C 1
ATOM 745 O O . VAL A 1 98 ? 15.385 3.163 -24.245 1.00 92.44 98 VAL A O 1
ATOM 748 N N . MET A 1 99 ? 17.036 4.108 -23.031 1.00 90.56 99 MET A N 1
ATOM 749 C CA . MET A 1 99 ? 16.227 5.205 -22.497 1.00 90.56 99 MET A CA 1
ATOM 750 C C . MET A 1 99 ? 15.756 6.153 -23.602 1.00 90.56 99 MET A C 1
ATOM 752 O O . MET A 1 99 ? 14.554 6.388 -23.714 1.00 90.56 99 MET A O 1
ATOM 756 N N . ASP A 1 100 ? 16.663 6.609 -24.471 1.00 91.00 100 ASP A N 1
ATOM 757 C CA . ASP A 1 100 ? 16.330 7.486 -25.602 1.00 91.00 100 ASP A CA 1
ATOM 758 C C . ASP A 1 100 ? 15.274 6.847 -26.512 1.00 91.00 100 ASP A C 1
ATOM 760 O O . ASP A 1 100 ? 14.271 7.463 -26.872 1.00 91.00 100 ASP A O 1
ATOM 764 N N . TYR A 1 101 ? 15.448 5.563 -26.831 1.00 90.62 101 TYR A N 1
ATOM 765 C CA . TYR A 1 101 ? 14.501 4.842 -27.673 1.00 90.62 101 TYR A CA 1
ATOM 766 C C . TYR A 1 101 ? 13.137 4.655 -26.995 1.00 90.62 101 TYR A C 1
ATOM 768 O O . TYR A 1 101 ? 12.095 4.765 -27.644 1.00 90.62 101 TYR A O 1
ATOM 776 N N . ALA A 1 102 ? 13.117 4.388 -25.687 1.00 89.00 102 ALA A N 1
ATOM 777 C CA . ALA A 1 102 ? 11.878 4.311 -24.922 1.00 89.00 102 ALA A CA 1
ATOM 778 C C . ALA A 1 102 ? 11.146 5.664 -24.896 1.00 89.00 102 ALA A C 1
ATOM 780 O O . ALA A 1 102 ? 9.921 5.696 -25.052 1.00 89.00 102 ALA A O 1
ATOM 781 N N . GLU A 1 103 ? 11.876 6.776 -24.768 1.00 85.75 103 GLU A N 1
ATOM 782 C CA . GLU A 1 103 ? 11.314 8.124 -24.876 1.00 85.75 103 GLU A CA 1
ATOM 783 C C . GLU A 1 103 ? 10.741 8.398 -26.268 1.00 85.75 103 GLU A C 1
ATOM 785 O O . GLU A 1 103 ? 9.614 8.890 -26.380 1.00 85.75 103 GLU A O 1
ATOM 790 N N . ASP A 1 104 ? 11.464 8.037 -27.328 1.00 87.25 104 ASP A N 1
ATOM 791 C CA . ASP A 1 104 ? 11.005 8.188 -28.709 1.00 87.25 104 ASP A CA 1
ATOM 792 C C . ASP A 1 104 ? 9.720 7.389 -28.968 1.00 87.25 104 ASP A C 1
ATOM 794 O O . ASP A 1 104 ? 8.757 7.897 -29.553 1.00 87.25 104 ASP A O 1
ATOM 798 N N . LEU A 1 105 ? 9.643 6.150 -28.475 1.00 84.00 105 LEU A N 1
ATOM 799 C CA . LEU A 1 105 ? 8.428 5.336 -28.554 1.00 84.00 105 LEU A CA 1
ATOM 800 C C . LEU A 1 105 ? 7.253 5.959 -27.782 1.00 84.00 105 LEU A C 1
ATOM 802 O O . LEU A 1 105 ? 6.117 5.918 -28.256 1.00 84.00 105 LEU A O 1
ATOM 806 N N . CYS A 1 106 ? 7.508 6.584 -26.629 1.00 79.00 106 CYS A N 1
ATOM 807 C CA . CYS A 1 106 ? 6.480 7.304 -25.874 1.00 79.00 106 CYS A CA 1
ATOM 808 C C . CYS A 1 106 ? 5.991 8.555 -26.619 1.00 79.00 106 CYS A C 1
ATOM 810 O O . CYS A 1 106 ? 4.786 8.806 -26.684 1.00 79.00 106 CYS A O 1
ATOM 812 N N . ARG A 1 107 ? 6.909 9.325 -27.219 1.00 74.56 107 ARG A N 1
ATOM 813 C CA . ARG A 1 107 ? 6.599 10.549 -27.980 1.00 74.56 107 ARG A CA 1
ATOM 814 C C . ARG A 1 107 ? 5.866 10.258 -29.285 1.00 74.56 107 ARG A C 1
ATOM 816 O O . ARG A 1 107 ? 5.028 11.051 -29.706 1.00 74.56 107 ARG A O 1
ATOM 823 N N . THR A 1 108 ? 6.149 9.121 -29.917 1.00 65.56 108 THR A N 1
ATOM 824 C CA . THR A 1 108 ? 5.507 8.723 -31.178 1.00 65.56 108 THR A CA 1
ATOM 825 C C . THR A 1 108 ? 4.082 8.192 -31.001 1.00 65.56 108 THR A C 1
ATOM 827 O O . THR A 1 108 ? 3.381 8.047 -32.001 1.00 65.56 108 THR A O 1
ATOM 830 N N . GLY A 1 109 ? 3.610 7.956 -29.766 1.00 55.81 109 GLY A N 1
ATOM 831 C CA . GLY A 1 109 ? 2.195 7.810 -29.373 1.00 55.81 109 GLY A CA 1
ATOM 832 C C . GLY A 1 109 ? 1.365 6.686 -30.025 1.00 55.81 109 GLY A C 1
ATOM 833 O O . GLY A 1 10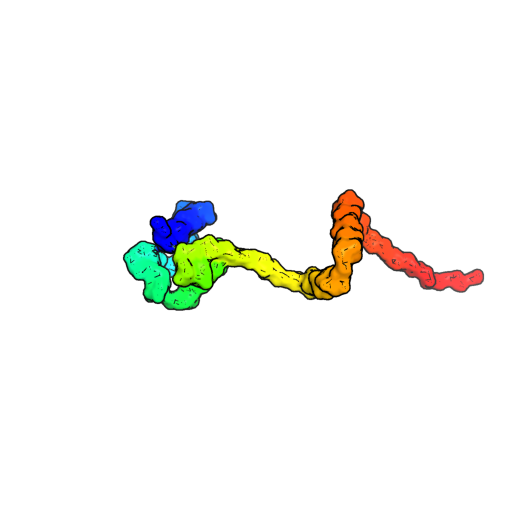9 ? 0.240 6.437 -29.599 1.00 55.81 109 GLY A O 1
ATOM 834 N N . TYR A 1 110 ? 1.877 5.998 -31.048 1.00 52.22 110 TYR A N 1
ATOM 835 C CA . TYR A 1 110 ? 1.105 5.113 -31.924 1.00 52.22 110 TYR A CA 1
ATOM 836 C C . TYR A 1 110 ? 1.934 3.945 -32.467 1.00 52.22 110 TYR A C 1
ATOM 838 O O . TYR A 1 110 ? 1.848 3.625 -33.655 1.00 52.22 110 TYR A O 1
ATOM 846 N N . TYR A 1 111 ? 2.702 3.242 -31.631 1.00 53.97 111 TYR A N 1
ATOM 847 C CA . TYR A 1 111 ? 3.255 1.958 -32.071 1.00 53.97 111 TYR A CA 1
ATOM 848 C C . TYR A 1 111 ? 2.140 0.897 -32.144 1.00 53.97 111 TYR A C 1
ATOM 850 O O . TYR A 1 111 ? 1.967 0.059 -31.261 1.00 53.97 111 TYR A O 1
ATOM 858 N N . LYS A 1 112 ? 1.329 0.944 -33.209 1.00 54.38 112 LYS A N 1
ATOM 859 C CA . LYS A 1 112 ? 0.448 -0.154 -33.610 1.00 54.38 112 LYS A CA 1
ATOM 860 C C . LYS A 1 112 ? 1.291 -1.118 -34.429 1.00 54.38 112 LYS A C 1
ATOM 862 O O . LYS A 1 112 ? 1.732 -0.780 -35.523 1.00 54.38 112 LYS A O 1
ATOM 867 N N . LYS A 1 113 ? 1.510 -2.318 -33.893 1.00 50.03 113 LYS A N 1
ATOM 868 C CA . LYS A 1 113 ? 2.095 -3.444 -34.629 1.00 50.03 113 LYS A CA 1
ATOM 869 C C . LYS A 1 113 ? 1.338 -3.563 -35.960 1.00 50.03 113 LYS A C 1
ATOM 871 O O . LYS A 1 113 ? 0.138 -3.835 -35.934 1.00 50.03 113 LYS A O 1
ATOM 876 N N . CYS A 1 114 ? 1.994 -3.304 -37.097 1.00 40.41 114 CYS A N 1
ATOM 877 C CA . CYS A 1 114 ? 1.402 -3.604 -38.401 1.00 40.41 114 CYS A CA 1
ATOM 878 C C . CYS A 1 114 ? 0.936 -5.066 -38.358 1.00 40.41 114 CYS A C 1
ATOM 880 O O . CYS A 1 114 ? 1.738 -5.924 -37.964 1.00 40.41 114 CYS A O 1
ATOM 882 N N . PRO A 1 115 ? -0.327 -5.380 -38.702 1.00 41.66 115 PRO A N 1
ATOM 883 C CA . PRO A 1 115 ? -0.698 -6.768 -38.895 1.00 41.66 115 PRO A CA 1
ATOM 884 C C . PRO A 1 115 ? 0.221 -7.274 -40.001 1.00 41.66 115 PRO A C 1
ATOM 886 O O . PRO A 1 115 ? 0.357 -6.614 -41.032 1.00 41.66 115 PRO A O 1
ATOM 889 N N . ALA A 1 116 ? 0.927 -8.373 -39.737 1.00 47.34 116 ALA A N 1
ATOM 890 C CA . ALA A 1 116 ? 1.746 -9.032 -40.737 1.00 47.34 116 ALA A CA 1
ATOM 891 C C . ALA A 1 116 ? 0.866 -9.198 -41.978 1.00 47.34 116 ALA A C 1
ATOM 893 O O . ALA A 1 116 ? -0.145 -9.898 -41.926 1.00 47.34 116 ALA A O 1
ATOM 894 N N . SER A 1 117 ? 1.175 -8.450 -43.038 1.00 47.97 117 SER A N 1
ATOM 895 C CA .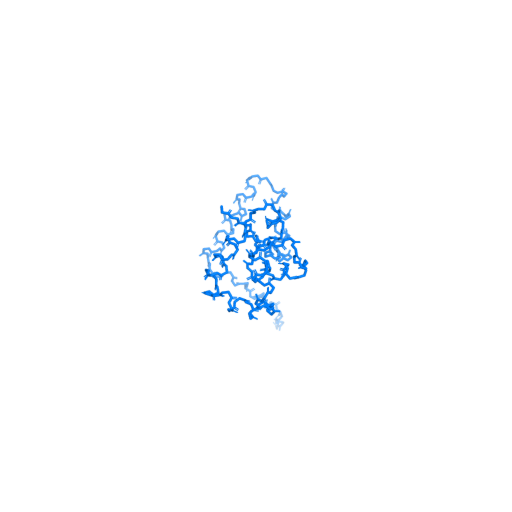 SER A 1 117 ? 0.480 -8.564 -44.308 1.00 47.97 117 SER A CA 1
ATOM 896 C C . SER A 1 117 ? 0.655 -10.008 -44.745 1.00 47.97 117 SER A C 1
ATOM 898 O O . SER A 1 117 ? 1.772 -10.411 -45.073 1.00 47.97 117 SER A O 1
ATOM 900 N N . GLY A 1 118 ? -0.427 -10.782 -44.663 1.00 47.94 118 GLY A N 1
ATOM 901 C CA . GLY A 1 118 ? -0.504 -12.121 -45.218 1.00 47.94 118 GLY A CA 1
ATOM 902 C C . GLY A 1 118 ? -0.195 -12.032 -46.703 1.00 47.94 118 GLY A C 1
ATOM 903 O O . GLY A 1 118 ? -1.054 -11.676 -47.504 1.00 47.94 118 GLY A O 1
ATOM 904 N N . LEU A 1 119 ? 1.056 -12.314 -47.055 1.00 48.78 119 LEU A N 1
ATOM 905 C CA . LEU A 1 119 ? 1.456 -12.714 -48.394 1.00 48.78 119 LEU A CA 1
ATOM 906 C C . LEU A 1 119 ? 1.190 -14.216 -48.504 1.00 48.78 119 LEU A C 1
ATOM 908 O O . LEU A 1 119 ? 2.107 -15.011 -48.674 1.00 48.78 119 LEU A O 1
ATOM 912 N N . ASP A 1 120 ? -0.081 -14.589 -48.368 1.00 46.38 120 ASP A N 1
ATOM 913 C CA . ASP A 1 120 ? -0.559 -15.907 -48.748 1.00 46.38 120 ASP A CA 1
ATOM 914 C C . ASP A 1 120 ? -1.167 -15.799 -50.147 1.00 46.38 120 ASP A C 1
ATOM 916 O O . ASP A 1 120 ? -2.204 -15.175 -50.364 1.00 46.38 120 ASP A O 1
ATOM 920 N N . ALA A 1 121 ? -0.425 -16.389 -51.082 1.00 48.75 121 ALA A N 1
ATOM 921 C CA . ALA A 1 121 ? -0.863 -17.077 -52.288 1.00 48.75 121 ALA A CA 1
ATOM 922 C C . ALA A 1 121 ? -2.004 -16.465 -53.122 1.00 48.75 121 ALA A C 1
ATOM 924 O O . ALA A 1 121 ? -3.189 -16.559 -52.797 1.00 48.75 121 ALA A O 1
ATOM 925 N N . LYS A 1 122 ? -1.656 -16.074 -54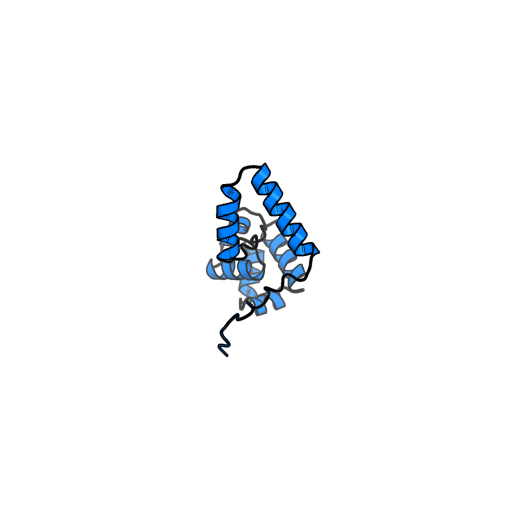.352 1.00 45.56 122 LYS A N 1
ATOM 926 C CA . LYS A 1 122 ? -2.499 -16.449 -55.487 1.00 45.56 122 LYS A CA 1
ATOM 927 C C . LYS A 1 122 ? -1.645 -16.819 -56.693 1.00 45.56 122 LYS A C 1
ATOM 929 O O . LYS A 1 122 ? -1.121 -15.954 -57.385 1.00 45.56 122 LYS A O 1
ATOM 934 N N . GLU A 1 123 ? -1.506 -18.130 -56.884 1.00 44.91 123 GLU A N 1
ATOM 935 C CA . GLU A 1 123 ? -1.319 -18.736 -58.199 1.00 44.91 123 GLU A CA 1
ATOM 936 C C . GLU A 1 123 ? -2.422 -18.241 -59.147 1.00 44.91 123 GLU A C 1
ATOM 938 O O . GLU A 1 123 ? -3.606 -18.272 -58.791 1.00 44.91 123 GLU A O 1
ATOM 943 N N . ALA A 1 124 ? -2.019 -17.799 -60.336 1.00 40.47 124 ALA A N 1
ATOM 944 C CA . ALA A 1 124 ? -2.762 -17.894 -61.590 1.00 40.47 124 ALA A CA 1
ATOM 945 C C . ALA A 1 124 ? -1.786 -17.676 -62.753 1.00 40.47 124 ALA A C 1
ATOM 947 O O . ALA A 1 124 ? -1.047 -16.666 -62.704 1.00 40.47 124 ALA A O 1
#

Radius of gyration: 24.61 Å; chains: 1; bounding box: 42×31×86 Å

Secondary structure (DSSP, 8-state):
--HHHHHHHHHHHHHSSHHHHHHHHT--HHHHHHHHHH-GGGS-HHHHHHHHHHHTB-HHHHHTT---B--------HHHHHHHHHHTTS-HHHHHHHHHHHHHHHHT----------------

Foldseek 3Di:
DFLLVVLLVLCCVPQVDPVSVCVVLVHDSVLNVCCSVVNPVVHDPVSLVSSCVVSQFDSVQRVVRHTHGVPPVPVQPPVRVVVVVVLVPDDPVSVVVVVVVVVVVVVVVDPDPDDPPPPDDDDD

pLDDT: mean 80.04, std 14.78, range [40.41, 93.44]

Organism: NCBI:txid853

Sequence (124 aa):
MNVEEKLKELILANYKSIRAFTVAASIPYSTVDNIFKRGIGGTAVTTVVRICDLLGITVEGITHGIIEPKENSAQLTPAQAKLLDSFDQLNEEGQTKVMDYAEDLCRTGYYKKCPASGLDAKEA

InterPro domains:
  IPR010982 Lambda repressor-like, DNA-binding domain superfamily [G3DSA:1.10.260.40] (2-63)